Protein AF-A0A942VX39-F1 (afdb_monomer_lite)

Sequence (98 aa):
MNKNMSETQKINDLKEALKNVVISDDTIEKSGVNKVISEVYEAMREKGYNPVNQFVGYIISGDPTYITSYKDARKKMSRIEQDELLEEIVTYYIENNL

pLDDT: mean 83.85, std 16.97, range [42.06, 98.19]

Structure (mmCIF, N/CA/C/O backbone):
data_AF-A0A942VX39-F1
#
_entry.id   AF-A0A942VX39-F1
#
loop_
_atom_site.group_PDB
_atom_site.id
_atom_site.type_symbol
_atom_site.label_atom_id
_atom_site.label_alt_id
_atom_site.label_comp_id
_atom_site.label_asym_id
_atom_site.label_entity_id
_atom_site.label_seq_id
_atom_site.pdbx_PDB_ins_code
_atom_site.Cartn_x
_atom_site.Cartn_y
_atom_site.Cartn_z
_atom_site.occupancy
_atom_site.B_iso_or_equiv
_atom_site.auth_seq_id
_atom_site.auth_comp_id
_atom_site.auth_asym_id
_atom_site.auth_atom_id
_atom_site.pdbx_PDB_model_num
ATOM 1 N N . MET A 1 1 ? 10.827 55.303 -0.357 1.00 48.44 1 MET A N 1
ATOM 2 C CA . MET A 1 1 ? 11.690 54.178 0.074 1.00 48.44 1 MET A CA 1
ATOM 3 C C . MET A 1 1 ? 10.795 52.995 0.448 1.00 48.44 1 MET A C 1
ATOM 5 O O . MET A 1 1 ? 9.722 53.217 0.991 1.00 48.44 1 MET A O 1
ATOM 9 N N . ASN A 1 2 ? 11.187 51.791 0.018 1.00 56.28 2 ASN A N 1
ATOM 10 C CA . ASN A 1 2 ? 10.382 50.578 -0.228 1.00 56.28 2 ASN A CA 1
ATOM 11 C C . ASN A 1 2 ? 9.435 50.106 0.900 1.00 56.28 2 ASN A C 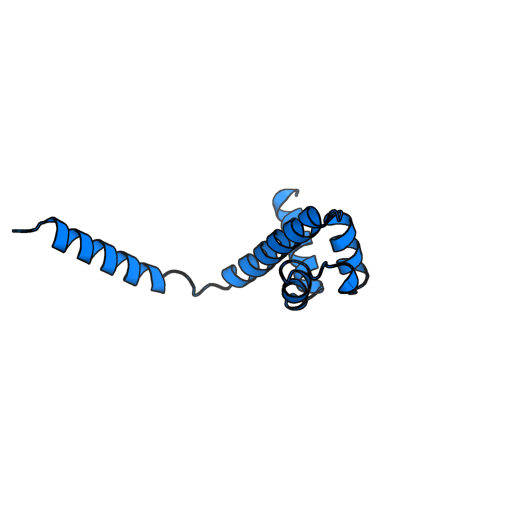1
ATOM 13 O O . ASN A 1 2 ? 9.897 49.505 1.866 1.00 56.28 2 ASN A O 1
ATOM 17 N N . LYS A 1 3 ? 8.108 50.220 0.706 1.00 56.22 3 LYS A N 1
ATOM 18 C CA . LYS A 1 3 ? 7.103 49.477 1.507 1.00 56.22 3 LYS A CA 1
ATOM 19 C C . LYS A 1 3 ? 7.175 47.960 1.265 1.00 56.22 3 LYS A C 1
ATOM 21 O O . LYS A 1 3 ? 7.092 47.179 2.207 1.00 56.22 3 LYS A O 1
ATOM 26 N N . ASN A 1 4 ? 7.467 47.557 0.030 1.00 61.81 4 ASN A N 1
ATOM 27 C CA . ASN A 1 4 ? 7.416 46.156 -0.405 1.00 61.81 4 ASN A CA 1
ATOM 28 C C . ASN A 1 4 ? 8.487 45.271 0.266 1.00 61.81 4 ASN A C 1
ATOM 30 O O . ASN A 1 4 ? 8.298 44.068 0.420 1.00 61.81 4 ASN A O 1
ATOM 34 N N . MET A 1 5 ? 9.610 45.857 0.696 1.00 58.06 5 MET A N 1
ATOM 35 C CA . MET A 1 5 ? 10.704 45.116 1.339 1.00 58.06 5 MET A CA 1
ATOM 36 C C . MET A 1 5 ? 10.385 44.775 2.805 1.00 58.06 5 MET A C 1
ATOM 38 O O . MET A 1 5 ? 10.802 43.732 3.293 1.00 58.06 5 MET A O 1
ATOM 42 N N . SER A 1 6 ? 9.575 45.603 3.485 1.00 65.38 6 SER A N 1
ATOM 43 C CA . SER A 1 6 ? 9.099 45.333 4.852 1.00 65.38 6 SER A CA 1
ATOM 44 C C . SER A 1 6 ? 7.957 44.313 4.879 1.00 65.38 6 SER A C 1
ATOM 46 O O . SER A 1 6 ? 7.900 43.475 5.775 1.00 65.38 6 SER A O 1
ATOM 48 N N . GLU A 1 7 ? 7.069 44.347 3.883 1.00 70.31 7 GLU A N 1
ATOM 49 C CA . GLU A 1 7 ? 5.975 43.377 3.745 1.00 70.31 7 GLU A CA 1
ATOM 50 C C . GLU A 1 7 ? 6.499 41.980 3.394 1.00 70.31 7 GLU A C 1
ATOM 52 O O . GLU A 1 7 ? 6.051 40.992 3.972 1.00 70.31 7 GLU A O 1
ATOM 57 N N . THR A 1 8 ? 7.511 41.900 2.526 1.00 65.88 8 THR A N 1
ATOM 58 C CA . THR A 1 8 ? 8.153 40.625 2.167 1.00 65.88 8 THR A CA 1
ATOM 59 C C . THR A 1 8 ? 8.840 39.980 3.374 1.00 65.88 8 THR A C 1
ATOM 61 O O . THR A 1 8 ? 8.715 38.773 3.568 1.00 65.88 8 THR A O 1
ATOM 64 N N . GLN A 1 9 ? 9.501 40.775 4.225 1.00 74.81 9 GLN A N 1
ATOM 65 C CA . GLN A 1 9 ? 10.132 40.260 5.442 1.00 74.81 9 GLN A CA 1
ATOM 66 C C . GLN A 1 9 ? 9.090 39.716 6.427 1.00 74.81 9 GLN A C 1
ATOM 68 O O . GLN A 1 9 ? 9.205 38.577 6.861 1.00 74.81 9 GLN A O 1
ATOM 73 N N . LYS A 1 10 ? 8.003 40.461 6.674 1.00 78.88 10 LYS A N 1
ATOM 74 C CA . LYS A 1 10 ? 6.907 40.002 7.547 1.00 78.88 10 LYS A CA 1
ATOM 75 C C . LYS A 1 10 ? 6.268 38.702 7.063 1.00 78.88 10 LYS A C 1
ATOM 77 O O . LYS A 1 10 ? 5.919 37.862 7.884 1.00 78.88 10 LYS A O 1
ATOM 82 N N . ILE A 1 11 ? 6.102 38.532 5.749 1.00 74.25 11 ILE A N 1
ATOM 83 C CA . ILE A 1 11 ? 5.556 37.296 5.170 1.00 74.25 11 ILE A CA 1
ATOM 84 C C . ILE A 1 11 ? 6.524 36.124 5.368 1.00 74.25 11 ILE A C 1
ATOM 86 O O . ILE A 1 11 ? 6.076 35.015 5.651 1.00 74.25 11 ILE A O 1
ATOM 90 N N . ASN A 1 12 ? 7.831 36.348 5.232 1.00 76.00 12 ASN A N 1
ATOM 91 C CA . ASN A 1 12 ? 8.830 35.299 5.432 1.00 76.00 12 ASN A CA 1
ATOM 92 C C . ASN A 1 12 ? 8.941 34.894 6.904 1.00 76.00 12 ASN A C 1
ATOM 94 O O . ASN A 1 12 ? 8.914 33.701 7.192 1.00 76.00 12 ASN A O 1
ATOM 98 N N . ASP A 1 13 ? 8.935 35.863 7.817 1.00 82.25 13 ASP A N 1
ATOM 99 C CA . ASP A 1 13 ? 8.955 35.606 9.259 1.00 82.25 13 ASP A CA 1
ATOM 100 C C . ASP A 1 13 ? 7.681 34.852 9.699 1.00 82.25 13 ASP A C 1
ATOM 102 O O . ASP A 1 13 ? 7.750 33.918 10.497 1.00 82.25 13 ASP A O 1
ATOM 106 N N . LEU A 1 14 ? 6.513 35.180 9.118 1.00 75.19 14 LEU A N 1
ATOM 107 C CA . LEU A 1 14 ? 5.272 34.422 9.338 1.00 75.19 14 LEU A CA 1
ATOM 108 C C . LEU A 1 14 ? 5.374 32.980 8.824 1.00 75.19 14 LEU A C 1
ATOM 110 O O . LEU A 1 14 ? 4.920 32.054 9.493 1.00 75.19 14 LEU A O 1
ATOM 114 N N . LYS A 1 15 ? 5.947 32.776 7.631 1.00 71.62 15 LYS A N 1
ATOM 115 C CA . LYS A 1 15 ? 6.131 31.437 7.048 1.00 71.62 15 LYS A CA 1
ATOM 116 C C . LYS A 1 15 ? 7.084 30.586 7.880 1.00 71.62 15 LYS A C 1
ATOM 118 O O . LYS A 1 15 ? 6.845 29.392 8.037 1.00 71.62 15 LYS A O 1
ATOM 123 N N . GLU A 1 16 ? 8.141 31.189 8.408 1.00 73.06 16 GLU A N 1
ATOM 124 C CA . GLU A 1 16 ? 9.126 30.509 9.245 1.00 73.06 16 GLU A CA 1
ATOM 125 C C . GLU A 1 16 ? 8.548 30.154 10.622 1.00 73.06 16 GLU A C 1
ATOM 127 O O . GLU A 1 16 ? 8.732 29.032 11.089 1.00 73.06 16 GLU A O 1
ATOM 132 N N . ALA A 1 17 ? 7.741 31.041 11.214 1.00 74.62 17 ALA A N 1
ATOM 133 C CA . ALA A 1 17 ? 7.012 30.758 12.450 1.00 74.62 17 ALA A CA 1
ATOM 134 C C . ALA A 1 17 ? 5.955 29.647 12.281 1.00 74.62 17 ALA A C 1
ATOM 136 O O . ALA A 1 17 ? 5.814 28.792 13.154 1.00 74.62 17 ALA A O 1
ATOM 137 N N . LEU A 1 18 ? 5.248 29.607 11.144 1.00 63.50 18 LEU A N 1
ATOM 138 C CA . LEU A 1 18 ? 4.260 28.560 10.840 1.00 63.50 18 LEU A CA 1
ATOM 139 C C . LEU A 1 18 ? 4.894 27.193 10.546 1.00 63.50 18 LEU A C 1
ATOM 141 O O . LEU A 1 18 ? 4.255 26.168 10.771 1.00 63.50 18 LEU A O 1
ATOM 145 N N . LYS A 1 19 ? 6.152 27.160 10.090 1.00 63.62 19 LYS A N 1
ATOM 146 C CA . LYS A 1 19 ? 6.887 25.919 9.798 1.00 63.62 19 LYS A CA 1
ATOM 147 C C . LYS A 1 19 ? 7.157 25.069 11.048 1.00 63.62 19 LYS A C 1
ATOM 149 O O . LYS A 1 19 ? 7.330 23.865 10.916 1.00 63.62 19 LYS A O 1
ATOM 154 N N . ASN A 1 20 ? 7.173 25.686 12.233 1.00 57.06 20 ASN A N 1
ATOM 155 C CA . ASN A 1 20 ? 7.479 25.021 13.506 1.00 57.06 20 ASN A CA 1
ATOM 156 C C . ASN A 1 20 ? 6.235 24.741 14.371 1.00 57.06 20 ASN A C 1
ATOM 158 O O . ASN A 1 20 ? 6.347 24.053 15.380 1.00 57.06 20 ASN A O 1
ATOM 162 N N . VAL A 1 21 ? 5.066 25.287 14.009 1.00 56.28 21 VAL A N 1
ATOM 163 C CA . VAL A 1 21 ? 3.793 25.080 14.733 1.00 56.28 21 VAL A CA 1
ATOM 164 C C . VAL A 1 21 ? 3.014 23.884 14.185 1.00 56.28 21 VAL A C 1
ATOM 166 O O . VAL A 1 21 ? 2.196 23.302 14.890 1.00 56.28 21 VAL A O 1
ATOM 169 N N . VAL A 1 22 ? 3.274 23.485 12.942 1.00 54.00 22 VAL A N 1
ATOM 170 C CA . VAL A 1 22 ? 2.652 22.307 12.340 1.00 54.00 22 VAL A CA 1
ATOM 171 C C . 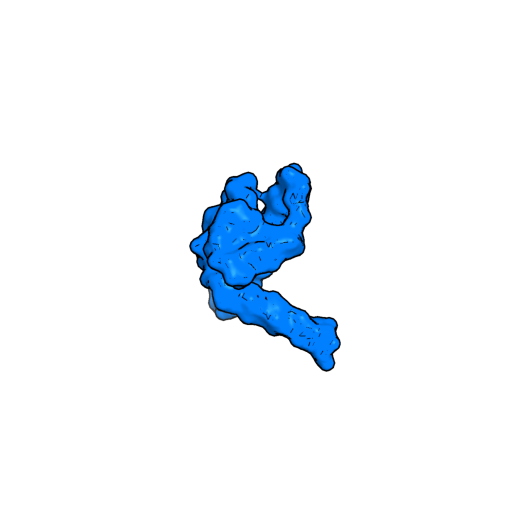VAL A 1 22 ? 3.721 21.231 12.266 1.00 54.00 22 VAL A C 1
ATOM 173 O O . VAL A 1 22 ? 4.771 21.478 11.680 1.00 54.00 22 VAL A O 1
ATOM 176 N N . ILE A 1 23 ? 3.411 20.048 12.807 1.00 52.62 23 ILE A N 1
ATOM 177 C CA . ILE A 1 23 ? 4.234 18.826 12.862 1.00 52.62 23 ILE A CA 1
ATOM 178 C C . ILE A 1 23 ? 4.983 18.607 14.195 1.00 52.62 23 ILE A C 1
ATOM 180 O O . ILE A 1 23 ? 6.182 18.358 14.266 1.00 52.62 23 ILE A O 1
ATOM 184 N N . SER A 1 24 ? 4.217 18.598 15.280 1.00 55.09 24 SER A N 1
ATOM 185 C CA . SER A 1 24 ? 4.365 17.579 16.324 1.00 55.09 24 SER A CA 1
ATOM 186 C C . SER A 1 24 ? 3.041 16.828 16.344 1.00 55.09 24 SER A C 1
ATOM 188 O O . SER A 1 24 ? 2.094 17.300 16.969 1.00 55.09 24 SER A O 1
ATOM 190 N N . ASP A 1 25 ? 2.905 15.793 15.519 1.00 42.62 25 ASP A N 1
ATOM 191 C CA . ASP A 1 25 ? 1.580 15.252 15.239 1.00 42.62 25 ASP A CA 1
ATOM 192 C C . ASP A 1 25 ? 1.658 13.766 14.887 1.00 42.62 25 ASP A C 1
ATOM 194 O O . ASP A 1 25 ? 2.073 13.394 13.789 1.00 42.62 25 ASP A O 1
ATOM 198 N N . ASP A 1 26 ? 1.208 12.924 15.813 1.00 47.41 26 ASP A N 1
ATOM 199 C CA . ASP A 1 26 ? 0.922 11.501 15.589 1.00 47.41 26 ASP A CA 1
ATOM 200 C C . ASP A 1 26 ? -0.106 11.301 14.439 1.00 47.41 26 ASP A C 1
ATOM 202 O O . ASP A 1 26 ? -0.311 10.201 13.935 1.00 47.41 26 ASP A O 1
ATOM 206 N N . THR A 1 27 ? -0.707 12.384 13.930 1.00 42.06 27 THR A N 1
ATOM 207 C CA . THR A 1 27 ? -1.550 12.428 12.723 1.00 42.06 27 THR A CA 1
ATOM 208 C C . THR A 1 27 ? -0.753 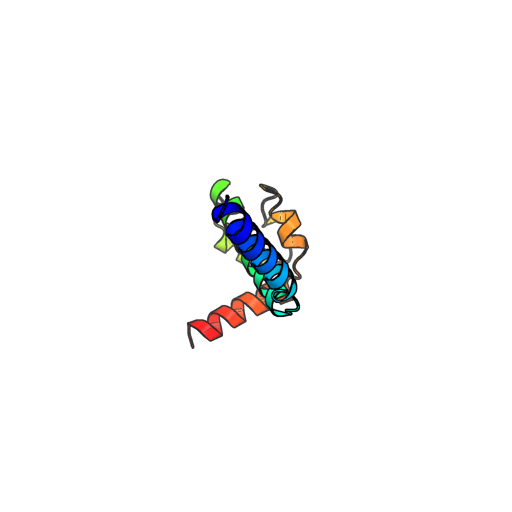12.299 11.405 1.00 42.06 27 THR A C 1
ATOM 210 O O . THR A 1 27 ? -1.318 12.012 10.347 1.00 42.06 27 THR A O 1
ATOM 213 N N . ILE A 1 28 ? 0.574 12.468 11.424 1.00 43.53 28 ILE A N 1
ATOM 214 C CA . ILE A 1 28 ? 1.415 12.405 10.212 1.00 43.53 28 ILE A CA 1
ATOM 215 C C . ILE A 1 28 ? 1.693 10.971 9.780 1.00 43.53 28 ILE A C 1
ATOM 217 O O . ILE A 1 28 ? 1.801 10.730 8.575 1.00 43.53 28 ILE A O 1
ATOM 221 N N . GLU A 1 29 ? 1.737 10.014 10.705 1.00 47.72 29 GLU A N 1
ATOM 222 C CA . GLU A 1 29 ? 1.908 8.601 10.349 1.00 47.72 29 GLU A CA 1
ATOM 223 C C . GLU A 1 29 ? 0.690 8.074 9.575 1.00 47.72 29 GLU A C 1
ATOM 225 O O . GLU A 1 29 ? 0.859 7.525 8.482 1.00 47.72 29 GLU A O 1
ATOM 230 N N . LYS A 1 30 ? -0.537 8.423 9.996 1.00 49.47 30 LYS A N 1
ATOM 231 C CA . LYS A 1 30 ? -1.771 8.131 9.233 1.00 49.47 30 LYS A CA 1
ATOM 232 C C . LYS A 1 30 ? -1.790 8.767 7.837 1.00 49.47 30 LYS A C 1
ATOM 234 O O . LYS A 1 30 ? -2.295 8.188 6.872 1.00 49.47 30 LYS A O 1
ATOM 239 N N . SER A 1 31 ? -1.189 9.951 7.681 1.00 58.03 31 SER A N 1
ATOM 240 C CA . SER A 1 31 ? -1.029 10.585 6.361 1.00 58.03 31 SER A CA 1
ATOM 241 C C . SER A 1 31 ? -0.013 9.856 5.466 1.00 58.03 31 SER A C 1
ATOM 243 O O . SER A 1 31 ? -0.109 9.913 4.237 1.00 58.03 31 SER A O 1
ATOM 245 N N . GLY A 1 32 ? 0.945 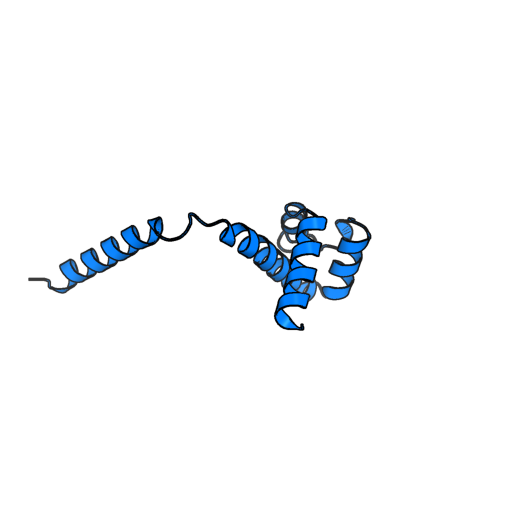9.147 6.072 1.00 79.69 32 GLY A N 1
ATOM 246 C CA . GLY A 1 32 ? 1.994 8.399 5.389 1.00 79.69 32 GLY A CA 1
ATOM 247 C C . GLY A 1 32 ? 1.461 7.156 4.684 1.00 79.69 32 GLY A C 1
ATOM 248 O O . GLY A 1 32 ? 1.701 6.997 3.484 1.00 79.69 32 GLY A O 1
ATOM 249 N N . VAL A 1 33 ? 0.692 6.324 5.394 1.00 85.88 33 VAL A N 1
ATOM 250 C CA . VAL A 1 33 ? 0.102 5.087 4.847 1.00 85.88 33 VAL A CA 1
ATOM 251 C C . VAL A 1 33 ? -0.824 5.403 3.674 1.00 85.88 33 VAL A C 1
ATOM 253 O O . VAL A 1 33 ? -0.608 4.912 2.565 1.00 85.88 33 VAL A O 1
ATOM 256 N N . ASN A 1 34 ? -1.776 6.321 3.864 1.00 86.31 34 ASN A N 1
ATOM 257 C CA . ASN A 1 34 ? -2.708 6.743 2.814 1.00 86.31 34 ASN A CA 1
ATOM 258 C C . ASN A 1 34 ? -1.993 7.290 1.569 1.00 86.31 34 ASN A C 1
ATOM 260 O O . ASN A 1 34 ? -2.349 6.967 0.429 1.00 86.31 34 ASN A O 1
ATOM 264 N N . LYS A 1 35 ? -0.936 8.087 1.766 1.00 89.69 35 LYS A N 1
ATOM 265 C CA . LYS A 1 35 ? -0.121 8.603 0.663 1.00 89.69 35 LYS A CA 1
ATOM 266 C C . LYS A 1 35 ? 0.598 7.482 -0.085 1.00 89.69 35 LYS A C 1
ATOM 268 O O . LYS A 1 35 ? 0.587 7.473 -1.315 1.00 89.69 35 LYS A O 1
ATOM 273 N N . VAL A 1 36 ? 1.207 6.538 0.629 1.00 92.62 36 VAL A N 1
ATOM 274 C CA . VAL A 1 36 ? 1.890 5.395 0.010 1.00 92.62 36 VAL A CA 1
ATOM 275 C C . VAL A 1 36 ? 0.904 4.528 -0.770 1.00 92.62 36 VAL A C 1
ATOM 277 O O . VAL A 1 36 ? 1.198 4.195 -1.917 1.00 92.62 36 VAL A O 1
ATOM 280 N N . ILE A 1 37 ? -0.271 4.224 -0.209 1.00 92.44 37 ILE A N 1
ATOM 281 C CA . ILE A 1 37 ? -1.325 3.464 -0.900 1.00 92.44 37 ILE A CA 1
ATOM 282 C C . ILE A 1 37 ? -1.720 4.169 -2.201 1.00 92.44 37 ILE A C 1
ATOM 284 O O . ILE A 1 37 ? -1.770 3.523 -3.245 1.00 92.44 37 ILE A O 1
ATOM 288 N N . SER A 1 38 ? -1.930 5.488 -2.169 1.00 93.56 38 SER A N 1
ATOM 289 C CA . SER A 1 38 ? -2.274 6.285 -3.355 1.00 93.56 38 SER A CA 1
ATOM 290 C C . SER A 1 38 ? -1.178 6.244 -4.431 1.00 93.56 38 SER A C 1
ATOM 292 O O . SER A 1 38 ? -1.445 5.962 -5.601 1.00 93.56 38 SER A O 1
ATOM 294 N N . GLU A 1 39 ? 0.087 6.429 -4.043 1.00 95.38 39 GLU A N 1
ATOM 295 C CA . GLU A 1 39 ? 1.221 6.349 -4.972 1.00 95.38 39 GLU A CA 1
ATOM 296 C C . GLU A 1 39 ? 1.370 4.951 -5.596 1.00 95.38 39 GLU A C 1
ATOM 298 O O . GLU A 1 39 ? 1.684 4.816 -6.782 1.00 95.38 39 GLU A O 1
ATOM 303 N N . VAL A 1 40 ? 1.147 3.902 -4.803 1.00 96.75 40 VAL A N 1
ATOM 304 C CA . VAL A 1 40 ? 1.220 2.503 -5.242 1.00 96.75 40 VAL A CA 1
ATOM 305 C C . VAL A 1 40 ? 0.050 2.164 -6.158 1.00 96.75 40 VAL A C 1
ATOM 307 O O . VAL A 1 40 ? 0.252 1.506 -7.181 1.00 96.75 40 VAL A O 1
ATOM 310 N N . TYR A 1 41 ? -1.147 2.654 -5.839 1.00 97.00 41 TYR A N 1
ATOM 311 C CA . TYR A 1 41 ? -2.345 2.496 -6.652 1.00 97.00 41 TYR A CA 1
ATOM 312 C C . TYR A 1 41 ? -2.131 3.057 -8.063 1.00 97.00 41 TYR A C 1
ATOM 314 O O . TYR A 1 41 ? -2.354 2.351 -9.050 1.00 97.00 41 TYR A O 1
ATOM 322 N N . GLU A 1 42 ? -1.613 4.283 -8.181 1.00 97.50 42 GLU A N 1
ATOM 323 C CA . GLU A 1 42 ? -1.319 4.873 -9.492 1.00 97.50 42 GLU A CA 1
ATOM 324 C C . GLU A 1 42 ? -0.194 4.134 -10.223 1.00 97.50 42 GLU A C 1
ATOM 326 O O . GLU A 1 42 ? -0.318 3.835 -11.412 1.00 97.50 42 GLU A O 1
ATOM 331 N N . ALA A 1 43 ? 0.871 3.735 -9.518 1.00 97.94 43 ALA A N 1
ATOM 332 C CA . ALA A 1 43 ? 1.943 2.941 -10.117 1.00 97.94 43 ALA A CA 1
ATOM 333 C C . ALA A 1 43 ? 1.440 1.594 -10.674 1.00 97.94 43 ALA A C 1
ATOM 335 O O . ALA A 1 43 ? 1.916 1.133 -11.716 1.00 97.94 43 ALA A O 1
ATOM 336 N N . MET A 1 44 ? 0.476 0.956 -10.004 1.00 97.75 44 MET A N 1
ATOM 337 C CA . MET A 1 44 ? -0.176 -0.260 -10.489 1.00 97.75 44 MET A CA 1
ATOM 338 C C . MET A 1 44 ? -1.023 0.009 -11.734 1.00 97.75 44 MET A C 1
ATOM 340 O O . MET A 1 44 ? -0.885 -0.727 -12.717 1.00 97.75 44 MET A O 1
ATOM 344 N N . ARG A 1 45 ? -1.842 1.072 -11.728 1.00 97.75 45 ARG A N 1
ATOM 345 C CA . ARG A 1 45 ? -2.673 1.446 -12.884 1.00 97.75 45 ARG A CA 1
ATOM 346 C C . ARG A 1 45 ? -1.843 1.751 -14.121 1.00 97.75 45 ARG A C 1
ATOM 348 O O . ARG A 1 45 ? -2.146 1.239 -15.192 1.00 97.75 45 ARG A O 1
ATOM 355 N N . GLU A 1 46 ? -0.762 2.513 -13.977 1.00 98.06 46 GLU A N 1
ATOM 356 C CA . GLU A 1 46 ? 0.137 2.850 -15.090 1.00 98.06 46 GLU A CA 1
ATOM 357 C C . GLU A 1 46 ? 0.798 1.616 -15.721 1.00 98.06 46 GLU A C 1
ATOM 359 O O . GLU A 1 46 ? 1.129 1.612 -16.906 1.00 98.06 46 GLU A O 1
ATOM 364 N N . LYS A 1 47 ? 0.976 0.542 -14.945 1.00 97.75 47 LYS A N 1
ATOM 365 C CA . LYS A 1 47 ? 1.507 -0.734 -15.439 1.00 97.75 47 LYS A CA 1
ATOM 366 C C . LYS A 1 47 ? 0.432 -1.686 -15.967 1.00 97.75 47 LYS A C 1
ATOM 368 O O . LYS A 1 47 ? 0.794 -2.755 -16.450 1.00 97.75 47 LYS A O 1
ATOM 373 N N . GLY A 1 48 ? -0.843 -1.303 -15.906 1.00 97.06 48 GLY A N 1
ATOM 374 C CA . GLY A 1 48 ? -1.967 -2.110 -16.380 1.00 97.06 48 GLY A CA 1
ATOM 375 C C . GLY A 1 48 ? -2.421 -3.195 -15.403 1.00 97.06 48 GLY A C 1
ATOM 376 O O . GLY A 1 48 ? -3.142 -4.106 -15.804 1.00 97.06 48 GLY A O 1
ATOM 377 N N . TYR A 1 49 ? -2.013 -3.123 -14.133 1.00 97.56 49 TYR A N 1
ATOM 378 C CA . TYR A 1 49 ? -2.550 -4.003 -13.095 1.00 97.56 49 TYR A CA 1
ATOM 379 C C . TYR A 1 49 ? -3.898 -3.477 -12.592 1.00 97.56 49 TYR A C 1
ATOM 381 O O . TYR A 1 49 ? -4.138 -2.271 -12.599 1.00 97.56 49 TYR A O 1
ATOM 389 N N . ASN A 1 50 ? -4.756 -4.375 -12.097 1.00 97.75 50 ASN A N 1
ATOM 390 C CA . ASN A 1 50 ? -5.923 -3.997 -11.299 1.00 97.75 50 ASN A CA 1
ATOM 391 C C . ASN A 1 50 ? -5.469 -3.784 -9.844 1.00 97.75 50 ASN A C 1
ATOM 393 O O . ASN A 1 50 ? -5.186 -4.779 -9.172 1.00 97.75 50 ASN A O 1
ATOM 397 N N . PRO A 1 51 ? -5.398 -2.539 -9.337 1.00 96.44 51 PRO A N 1
ATOM 398 C CA . PRO A 1 51 ? -4.804 -2.298 -8.030 1.00 96.44 51 PRO A CA 1
ATOM 399 C C . PRO A 1 51 ? -5.577 -2.959 -6.890 1.00 96.44 51 PRO A C 1
ATOM 401 O O . PRO A 1 51 ? -4.960 -3.485 -5.973 1.00 96.44 51 PRO A O 1
ATOM 404 N N . VAL A 1 52 ? -6.913 -2.997 -6.966 1.00 95.75 52 VAL A N 1
ATOM 405 C CA . VAL A 1 52 ? -7.756 -3.599 -5.921 1.00 95.75 52 VAL A CA 1
ATOM 406 C C . VAL A 1 52 ? -7.421 -5.078 -5.759 1.00 95.75 52 VAL A C 1
ATOM 408 O O . VAL A 1 52 ? -7.128 -5.523 -4.653 1.00 95.75 52 VAL A O 1
ATOM 411 N N . ASN A 1 53 ? -7.371 -5.830 -6.862 1.00 97.50 53 ASN A N 1
ATOM 412 C CA . ASN A 1 53 ? -7.034 -7.254 -6.813 1.00 97.50 53 ASN A CA 1
ATOM 413 C C . ASN A 1 53 ? -5.616 -7.492 -6.269 1.00 97.50 53 ASN A C 1
ATOM 415 O O . ASN A 1 53 ? -5.400 -8.440 -5.518 1.00 97.50 53 ASN A O 1
ATOM 419 N N . GLN A 1 54 ? -4.660 -6.625 -6.617 1.00 97.56 54 GLN A N 1
ATOM 420 C CA . GLN A 1 54 ? -3.281 -6.732 -6.138 1.00 97.56 54 GLN A CA 1
ATOM 421 C C . GLN A 1 54 ? -3.162 -6.426 -4.642 1.00 97.56 54 GLN A C 1
ATOM 423 O O . GLN A 1 54 ? -2.478 -7.157 -3.932 1.00 97.56 54 GLN A O 1
ATOM 428 N N . PHE A 1 55 ? -3.841 -5.388 -4.146 1.00 96.00 55 PHE A N 1
ATOM 429 C CA . PHE A 1 55 ? -3.877 -5.087 -2.715 1.00 96.00 55 PHE A CA 1
ATOM 430 C C . PHE A 1 55 ? -4.560 -6.201 -1.925 1.00 96.00 55 PHE A C 1
ATOM 432 O O . PHE A 1 55 ? -4.023 -6.614 -0.905 1.00 96.00 55 PHE A O 1
ATOM 439 N N . VAL A 1 56 ? -5.674 -6.756 -2.415 1.00 96.31 56 VAL A N 1
ATOM 440 C CA . VAL A 1 56 ? -6.323 -7.916 -1.782 1.00 96.31 56 VAL A CA 1
ATOM 441 C C . VAL A 1 56 ? -5.367 -9.113 -1.724 1.00 96.31 56 VAL A C 1
ATOM 443 O O . VAL A 1 56 ? -5.207 -9.715 -0.665 1.00 96.31 56 VAL A O 1
ATOM 446 N N . GLY A 1 57 ? -4.679 -9.430 -2.827 1.00 96.62 57 GLY A N 1
ATOM 447 C CA . GLY A 1 57 ? -3.678 -10.501 -2.857 1.00 96.62 57 GLY A CA 1
ATOM 448 C C . GLY A 1 57 ? -2.530 -10.270 -1.870 1.00 96.62 57 GLY A C 1
ATOM 449 O O . GLY A 1 57 ? -2.154 -11.186 -1.138 1.00 96.62 57 GLY A O 1
ATOM 450 N N . TYR A 1 58 ? -2.027 -9.036 -1.787 1.00 96.44 58 TYR A N 1
ATOM 451 C CA . TYR A 1 58 ? -0.992 -8.643 -0.832 1.00 96.44 58 TYR A CA 1
ATOM 452 C C . TYR A 1 58 ? -1.466 -8.747 0.623 1.00 96.44 58 TYR A C 1
ATOM 454 O O . TYR A 1 58 ? -0.766 -9.326 1.442 1.00 96.44 58 TYR A O 1
ATOM 462 N N . ILE A 1 59 ? -2.660 -8.250 0.953 1.00 94.81 59 ILE A N 1
ATOM 463 C CA . ILE A 1 59 ? -3.216 -8.263 2.318 1.00 94.81 59 ILE A CA 1
ATOM 464 C C . ILE A 1 59 ? -3.487 -9.694 2.806 1.00 94.81 59 ILE A C 1
ATOM 466 O O . ILE A 1 59 ? -3.293 -9.984 3.978 1.00 94.81 59 ILE A O 1
ATOM 470 N N . ILE A 1 60 ? -3.904 -10.607 1.924 1.00 94.50 60 ILE A N 1
ATOM 471 C CA . ILE A 1 60 ? -4.169 -12.003 2.311 1.00 94.50 60 ILE A CA 1
ATOM 472 C C . ILE A 1 60 ? -2.870 -12.805 2.464 1.00 94.50 60 ILE A C 1
ATOM 474 O O . ILE A 1 60 ? -2.773 -13.656 3.345 1.00 94.50 60 ILE A O 1
ATOM 478 N N . SER A 1 61 ? -1.889 -12.584 1.583 1.00 95.19 61 SER A N 1
ATOM 479 C CA . SER A 1 61 ? -0.706 -13.455 1.486 1.00 95.19 61 SER A CA 1
ATOM 480 C C . SER A 1 61 ? 0.555 -12.908 2.151 1.00 95.19 61 SER A C 1
ATOM 482 O O . SER A 1 61 ? 1.445 -13.684 2.485 1.00 95.19 61 SER A O 1
ATOM 484 N N . GLY A 1 62 ? 0.669 -11.585 2.280 1.00 93.00 62 GLY A N 1
ATOM 485 C CA . GLY A 1 62 ? 1.909 -10.899 2.651 1.00 93.00 62 GLY A CA 1
ATOM 486 C C . GLY A 1 62 ? 2.977 -10.904 1.556 1.00 93.00 62 GLY A C 1
ATOM 487 O O . GLY A 1 62 ? 4.068 -10.383 1.774 1.00 93.00 62 GLY A O 1
ATOM 488 N N . ASP A 1 63 ? 2.704 -11.473 0.376 1.00 95.62 63 ASP A N 1
ATOM 489 C CA . ASP A 1 63 ? 3.705 -11.608 -0.678 1.00 95.62 63 ASP A CA 1
ATOM 490 C C . ASP A 1 63 ? 3.895 -10.278 -1.442 1.00 95.62 63 ASP A C 1
ATOM 492 O O . ASP A 1 63 ? 3.003 -9.844 -2.183 1.00 95.62 63 ASP A O 1
ATOM 496 N N . PRO A 1 64 ? 5.073 -9.626 -1.349 1.00 95.06 64 PRO A N 1
ATOM 497 C CA . PRO A 1 64 ? 5.327 -8.353 -2.018 1.00 95.06 64 PRO A CA 1
ATOM 498 C C . PRO A 1 64 ? 5.345 -8.449 -3.554 1.00 95.06 64 PRO A C 1
ATOM 500 O O . PRO A 1 64 ? 5.406 -7.410 -4.222 1.00 95.06 64 PRO A O 1
ATOM 503 N N . THR A 1 65 ? 5.303 -9.647 -4.152 1.00 96.06 65 THR A N 1
ATOM 504 C CA . THR A 1 65 ? 5.220 -9.817 -5.612 1.00 96.06 65 THR A CA 1
ATOM 505 C C . THR A 1 65 ? 3.915 -9.282 -6.204 1.00 96.06 65 THR A C 1
ATOM 507 O O . THR A 1 65 ? 3.932 -8.817 -7.347 1.00 96.06 65 THR A O 1
ATOM 510 N N . TYR A 1 66 ? 2.831 -9.226 -5.419 1.00 97.69 66 TYR A N 1
ATOM 511 C CA . TYR A 1 66 ? 1.579 -8.565 -5.811 1.00 97.69 66 TYR A CA 1
ATOM 512 C C . TYR A 1 66 ? 1.758 -7.057 -6.041 1.00 97.69 66 TYR A C 1
ATOM 514 O O . TYR A 1 66 ? 1.048 -6.450 -6.847 1.00 97.69 66 TYR A O 1
ATOM 522 N N . ILE A 1 67 ? 2.748 -6.437 -5.396 1.00 97.88 67 ILE A N 1
ATOM 523 C CA . ILE A 1 67 ? 3.060 -5.023 -5.585 1.00 97.88 67 ILE A CA 1
ATOM 524 C C . ILE A 1 67 ? 4.086 -4.866 -6.713 1.00 97.88 67 ILE A C 1
ATOM 526 O O . ILE A 1 67 ? 5.158 -5.480 -6.715 1.00 97.88 67 ILE A O 1
ATOM 530 N N . THR A 1 68 ? 3.782 -4.007 -7.689 1.00 97.38 68 THR A N 1
ATOM 531 C CA . THR A 1 68 ? 4.721 -3.663 -8.769 1.00 97.38 68 THR A CA 1
ATOM 532 C C . THR A 1 68 ? 5.978 -2.984 -8.215 1.00 97.38 68 THR A C 1
ATOM 534 O O . THR A 1 68 ? 5.914 -2.190 -7.280 1.00 97.38 68 THR A O 1
ATOM 537 N N . SER A 1 69 ? 7.147 -3.248 -8.800 1.00 97.38 69 SER A N 1
ATOM 538 C CA . SER A 1 69 ? 8.377 -2.505 -8.476 1.00 97.38 69 SER A CA 1
ATOM 539 C C . SER A 1 69 ? 8.444 -1.128 -9.149 1.00 97.38 69 SER A C 1
ATOM 541 O O . SER A 1 69 ? 9.347 -0.343 -8.862 1.00 97.38 69 SER A O 1
ATOM 543 N N . TYR A 1 70 ? 7.507 -0.820 -10.049 1.00 98.19 70 TYR A N 1
ATOM 544 C CA . TYR A 1 70 ? 7.461 0.452 -10.763 1.00 98.19 70 TYR A CA 1
ATOM 545 C C . TYR A 1 70 ? 7.310 1.643 -9.803 1.00 98.19 70 TYR A C 1
ATOM 547 O O . TYR A 1 70 ? 6.554 1.563 -8.837 1.00 98.19 70 TYR A O 1
ATOM 555 N N . LYS A 1 71 ? 8.035 2.744 -10.062 1.00 97.06 71 LYS A N 1
ATOM 556 C CA . LYS A 1 71 ? 8.057 3.964 -9.222 1.00 97.06 71 LYS A CA 1
ATOM 557 C C . LYS A 1 71 ? 8.310 3.693 -7.729 1.00 97.06 71 LYS A C 1
ATOM 559 O O . LYS A 1 71 ? 7.745 4.359 -6.857 1.00 97.06 71 LYS A O 1
ATOM 564 N N . ASP A 1 72 ? 9.144 2.693 -7.446 1.00 96.69 72 ASP A N 1
ATOM 565 C CA . ASP A 1 72 ? 9.472 2.228 -6.096 1.00 96.69 72 ASP A CA 1
ATOM 566 C C . ASP A 1 72 ? 8.258 1.761 -5.273 1.00 96.69 72 ASP A C 1
ATOM 568 O O . ASP A 1 72 ? 8.356 1.652 -4.053 1.00 96.69 72 ASP A O 1
ATOM 572 N N . ALA A 1 73 ? 7.121 1.450 -5.906 1.00 97.44 73 ALA A N 1
ATOM 573 C CA . ALA A 1 73 ? 5.880 1.111 -5.208 1.00 97.44 73 ALA A CA 1
ATOM 574 C C . ALA A 1 73 ? 6.059 -0.056 -4.223 1.00 97.44 73 ALA A C 1
ATOM 576 O O . ALA A 1 73 ? 5.734 0.084 -3.047 1.00 97.44 73 ALA A O 1
ATOM 577 N N . ARG A 1 74 ? 6.684 -1.165 -4.645 1.00 97.38 74 ARG A N 1
ATOM 578 C CA . ARG A 1 74 ? 6.996 -2.297 -3.751 1.00 97.38 74 ARG A CA 1
ATOM 579 C C . ARG A 1 74 ? 7.847 -1.893 -2.547 1.00 97.38 74 ARG A C 1
ATOM 581 O O . ARG A 1 74 ? 7.568 -2.327 -1.438 1.00 97.38 74 ARG A O 1
ATOM 588 N N . LYS A 1 75 ? 8.862 -1.052 -2.756 1.00 96.00 75 LYS A N 1
ATOM 589 C CA . LYS A 1 75 ? 9.753 -0.576 -1.687 1.00 96.00 75 LYS A CA 1
ATOM 590 C C . LYS A 1 75 ? 9.035 0.364 -0.716 1.00 96.00 75 LYS A C 1
ATOM 592 O O . LYS A 1 75 ? 9.399 0.423 0.452 1.00 96.00 75 LYS A O 1
ATOM 597 N N . LYS A 1 76 ? 8.060 1.136 -1.199 1.00 94.94 76 LYS A N 1
ATOM 598 C CA . LYS A 1 76 ? 7.217 1.985 -0.350 1.00 94.94 76 LYS A CA 1
ATOM 599 C C . LYS A 1 76 ? 6.255 1.133 0.476 1.00 94.94 76 LYS A C 1
ATOM 601 O O . LYS A 1 76 ? 6.206 1.326 1.681 1.00 94.94 76 LYS A O 1
ATOM 606 N N . MET A 1 77 ? 5.587 0.156 -0.146 1.00 94.75 77 MET A N 1
ATOM 607 C CA . MET A 1 77 ? 4.691 -0.776 0.554 1.00 94.75 77 MET A CA 1
ATOM 608 C C . MET A 1 77 ? 5.406 -1.608 1.613 1.00 94.75 77 MET A C 1
ATOM 610 O O . MET A 1 77 ? 4.859 -1.805 2.683 1.00 94.75 77 MET A O 1
ATOM 614 N N . SER A 1 78 ? 6.640 -2.051 1.360 1.00 91.94 78 SER A N 1
ATOM 615 C CA . SER A 1 78 ? 7.396 -2.871 2.317 1.00 91.94 78 SER A CA 1
ATOM 616 C C . SER A 1 78 ? 7.855 -2.122 3.577 1.00 91.94 78 SER A C 1
ATOM 618 O O . SER A 1 78 ? 8.593 -2.690 4.371 1.00 91.94 78 SER A O 1
ATOM 620 N N . ARG A 1 79 ? 7.548 -0.825 3.703 1.00 91.94 79 ARG A N 1
ATOM 621 C CA . ARG A 1 79 ? 7.806 -0.024 4.912 1.00 91.94 79 ARG A CA 1
ATOM 622 C C . ARG A 1 79 ? 6.585 0.066 5.824 1.00 91.94 79 ARG A C 1
ATOM 624 O O . ARG A 1 79 ? 6.702 0.670 6.879 1.00 91.94 79 ARG A O 1
ATOM 631 N N . ILE A 1 80 ? 5.448 -0.444 5.364 1.00 92.06 80 ILE A N 1
ATOM 632 C CA . ILE A 1 80 ? 4.177 -0.442 6.078 1.00 92.06 80 ILE A CA 1
ATOM 633 C C . ILE A 1 80 ? 3.931 -1.878 6.509 1.00 92.06 80 ILE A C 1
ATOM 635 O O . ILE A 1 80 ? 4.013 -2.793 5.678 1.00 92.06 80 ILE A O 1
ATOM 639 N N . GLU A 1 81 ? 3.649 -2.067 7.791 1.00 92.12 81 GLU A N 1
ATOM 640 C CA . GLU A 1 81 ? 3.288 -3.381 8.305 1.00 92.12 81 GLU A CA 1
ATOM 641 C C . GLU A 1 81 ? 1.897 -3.781 7.783 1.00 92.12 81 GLU A C 1
ATOM 643 O O . GLU A 1 81 ? 1.028 -2.953 7.497 1.00 92.12 81 GLU A O 1
ATOM 648 N N . GLN A 1 82 ? 1.692 -5.076 7.551 1.00 92.81 82 GLN A N 1
ATOM 649 C CA . GLN A 1 82 ? 0.475 -5.553 6.887 1.00 92.81 82 GLN A CA 1
ATOM 650 C C . GLN A 1 82 ? -0.784 -5.345 7.745 1.00 92.81 82 GLN A C 1
ATOM 652 O O . GLN A 1 82 ? -1.863 -5.096 7.205 1.00 92.81 82 GLN A O 1
ATOM 657 N N . ASP A 1 83 ? -0.644 -5.464 9.061 1.00 92.69 83 ASP A N 1
ATOM 658 C CA . ASP A 1 83 ? -1.698 -5.210 10.039 1.00 92.69 83 ASP A CA 1
ATOM 659 C C . ASP A 1 83 ? -2.064 -3.724 10.103 1.00 92.69 83 ASP A C 1
ATOM 661 O O . ASP A 1 83 ? -3.250 -3.414 10.045 1.00 92.69 83 ASP A O 1
ATOM 665 N N . GLU A 1 84 ? -1.079 -2.820 10.090 1.00 91.25 84 GLU A N 1
ATOM 666 C CA . GLU A 1 84 ? -1.286 -1.365 10.006 1.00 91.25 84 GLU A CA 1
ATOM 667 C C . GLU A 1 84 ? -2.086 -0.985 8.748 1.00 91.25 84 GLU A C 1
ATOM 669 O O . GLU A 1 84 ? -3.065 -0.236 8.808 1.00 91.25 84 GLU A O 1
ATOM 674 N N . LEU A 1 85 ? -1.722 -1.560 7.594 1.00 91.56 85 LEU A N 1
ATOM 675 C CA . LEU A 1 85 ? -2.456 -1.362 6.343 1.00 91.56 85 LEU A CA 1
ATOM 676 C C . LEU A 1 85 ? -3.917 -1.823 6.455 1.00 91.56 85 LEU A C 1
ATOM 678 O O . LEU A 1 85 ? -4.823 -1.142 5.970 1.00 91.56 85 LEU A O 1
ATO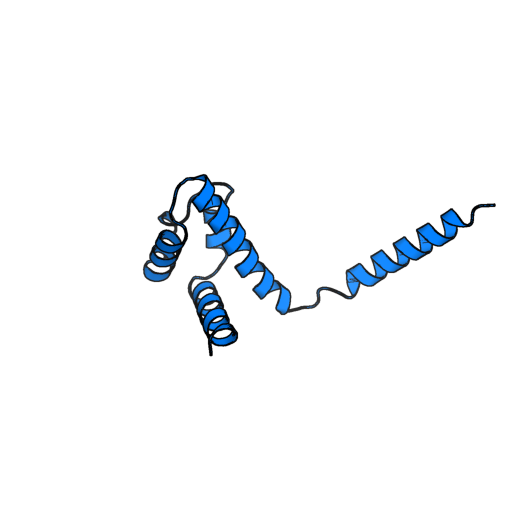M 682 N N . LEU A 1 86 ? -4.150 -3.001 7.039 1.00 92.62 86 LEU A N 1
ATOM 683 C CA . LEU A 1 86 ? -5.491 -3.559 7.187 1.00 92.62 86 LEU A CA 1
ATOM 684 C C . LEU A 1 86 ? -6.332 -2.742 8.176 1.00 92.62 86 LEU A C 1
ATOM 686 O O . LEU A 1 86 ? -7.502 -2.476 7.896 1.00 92.62 86 LEU A O 1
ATOM 690 N N . GLU A 1 87 ? -5.743 -2.337 9.300 1.00 92.56 87 GLU A N 1
ATOM 691 C CA . GLU A 1 87 ? -6.384 -1.507 10.317 1.00 92.56 87 GLU A CA 1
ATOM 692 C C . GLU A 1 87 ? -6.866 -0.182 9.724 1.00 92.56 87 GLU A C 1
ATOM 694 O O . GLU A 1 87 ? -8.034 0.172 9.901 1.00 92.56 87 GLU A O 1
ATOM 699 N N . GLU A 1 88 ? -6.021 0.509 8.956 1.00 90.00 88 GLU A N 1
ATOM 700 C CA . GLU A 1 88 ? -6.379 1.781 8.319 1.00 90.00 88 GLU A CA 1
ATOM 701 C C . GLU A 1 88 ? -7.541 1.605 7.324 1.00 90.00 88 GLU A C 1
ATOM 703 O O . GLU A 1 88 ? -8.500 2.380 7.338 1.00 90.00 88 GLU A O 1
ATOM 708 N N . ILE A 1 89 ? -7.520 0.546 6.501 1.00 90.44 89 ILE A N 1
ATOM 709 C CA . ILE A 1 89 ? -8.595 0.258 5.533 1.00 90.44 89 ILE A CA 1
ATOM 710 C C . ILE A 1 89 ? -9.928 -0.014 6.243 1.00 90.44 89 ILE A C 1
ATOM 712 O O . ILE A 1 89 ? -10.973 0.497 5.825 1.00 90.44 89 ILE A O 1
ATOM 716 N N . VAL A 1 90 ? -9.912 -0.830 7.301 1.00 93.88 90 VAL A N 1
ATOM 717 C CA . VAL A 1 90 ? -11.122 -1.184 8.058 1.00 93.88 90 VAL A CA 1
ATOM 718 C C . VAL A 1 90 ? -11.660 0.029 8.811 1.00 93.88 90 VAL A C 1
ATOM 720 O O . VAL A 1 90 ? -12.865 0.283 8.765 1.00 93.88 90 VAL A O 1
ATOM 723 N N . THR A 1 91 ? -10.779 0.803 9.447 1.00 91.69 91 THR A N 1
ATOM 724 C CA . THR A 1 91 ? -11.137 2.035 10.161 1.00 91.69 91 THR A CA 1
ATOM 725 C C . THR A 1 91 ? -11.797 3.027 9.213 1.00 91.69 91 THR A C 1
ATOM 727 O O . THR A 1 91 ? -12.919 3.461 9.469 1.00 91.69 91 THR A O 1
ATOM 730 N N . TYR A 1 92 ? -11.174 3.294 8.061 1.00 90.19 92 TYR A N 1
ATOM 731 C CA . TYR A 1 92 ? -11.738 4.178 7.046 1.00 90.19 92 TYR A CA 1
ATOM 732 C C . TYR A 1 92 ? -13.123 3.712 6.578 1.00 90.19 92 TYR A C 1
ATOM 734 O O . TYR A 1 92 ? -14.039 4.524 6.438 1.00 90.19 92 TYR A O 1
ATOM 742 N N . TYR A 1 93 ? -13.307 2.407 6.347 1.00 93.12 93 TYR A N 1
ATOM 743 C CA . TYR A 1 93 ? -14.606 1.873 5.941 1.00 93.12 93 TYR A CA 1
ATOM 744 C C . TYR A 1 93 ? -15.683 2.110 7.005 1.00 93.12 93 TYR A C 1
ATOM 746 O O . TYR A 1 93 ? -16.763 2.587 6.657 1.00 93.12 93 TYR A O 1
ATOM 754 N N . ILE A 1 94 ? -15.385 1.809 8.272 1.00 95.62 94 ILE A N 1
ATOM 755 C CA . ILE A 1 94 ? -16.314 1.994 9.394 1.00 95.62 94 ILE A CA 1
ATOM 756 C C . ILE A 1 94 ? -16.683 3.474 9.535 1.00 95.62 94 ILE A C 1
ATOM 758 O O . ILE A 1 94 ? -17.864 3.793 9.545 1.00 95.62 94 ILE A O 1
ATOM 762 N N . GLU A 1 95 ? -15.703 4.378 9.560 1.00 94.56 95 GLU A N 1
ATOM 763 C CA . GLU A 1 95 ? -15.936 5.816 9.767 1.00 94.56 95 GLU A CA 1
ATOM 764 C C . GLU A 1 95 ? -16.733 6.492 8.639 1.00 94.56 95 GLU A C 1
ATOM 766 O O . GLU A 1 95 ? -17.376 7.515 8.867 1.00 94.56 95 GLU A O 1
ATOM 771 N N . ASN A 1 96 ? -16.683 5.953 7.416 1.00 94.06 96 ASN A N 1
ATOM 772 C CA . ASN A 1 96 ? -17.324 6.568 6.249 1.00 94.06 96 ASN A CA 1
ATOM 773 C C . ASN A 1 96 ? -18.618 5.870 5.805 1.00 94.06 96 ASN A C 1
ATOM 775 O O . ASN A 1 96 ? -19.299 6.388 4.918 1.00 94.06 96 ASN A O 1
ATOM 779 N N . ASN A 1 97 ? -18.956 4.700 6.360 1.00 92.56 97 ASN A N 1
ATOM 780 C CA . ASN A 1 97 ? -20.107 3.904 5.906 1.00 92.56 97 ASN A CA 1
ATOM 781 C C . ASN A 1 97 ? -21.026 3.397 7.030 1.00 92.56 97 ASN A C 1
ATOM 783 O O . ASN A 1 97 ? -22.065 2.814 6.708 1.00 92.56 97 ASN A O 1
ATOM 787 N N . LEU A 1 98 ? -20.677 3.596 8.307 1.00 85.44 98 LEU A N 1
ATOM 788 C CA . LEU A 1 98 ? -21.498 3.246 9.475 1.00 85.44 98 LEU A CA 1
ATOM 789 C C . LEU A 1 98 ? -21.786 4.486 10.327 1.00 85.44 98 LEU A C 1
ATOM 791 O O . LEU A 1 98 ? -22.916 4.549 10.863 1.00 85.44 98 LEU A O 1
#

Secondary structure (DSSP, 8-state):
--HHHHHHHHHHHHHHHHHTTS---THHHHHHHHHHHHHHHHHHHHTT--HHHHHHHHHHH--GGGS--GGGHHHHHTTS-HHHHHHHHHHHHHHHH-

Radius of gyration: 20.05 Å; chains: 1; bounding box: 33×68×33 Å

Foldseek 3Di:
DDPPVVVVVVVVVVVVVVVVVPPPDPVVVLVLLVVLLVVQCVQCVVVVHDSVVLLVVCL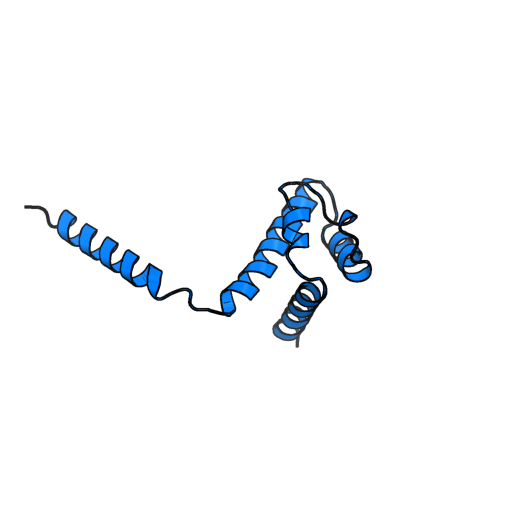VPVDLVSGDPGPPSSVSVVVADSVNNVVSVVVVCVVPPD